Protein AF-C0BZL3-F1 (afdb_monomer_lite)

Foldseek 3Di:
DVPDFDAACDDPRHPPQW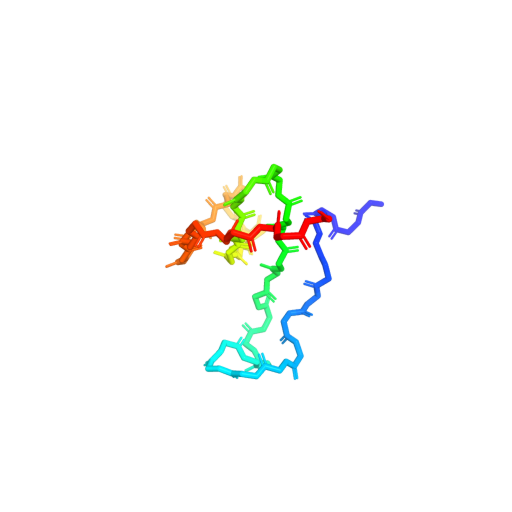GWDDDPQKIWIWHAPPVVRDIGTPDIDRHPPPD

Structure (mmCIF, N/CA/C/O backbone):
data_AF-C0BZL3-F1
#
_entry.id   AF-C0BZL3-F1
#
loop_
_atom_site.group_PDB
_atom_site.id
_atom_site.type_symbol
_atom_site.label_atom_id
_atom_site.label_alt_id
_atom_site.label_comp_id
_atom_site.label_asym_id
_atom_site.label_entity_id
_atom_site.label_seq_id
_atom_site.pdbx_PDB_ins_code
_atom_site.Cartn_x
_atom_site.Cartn_y
_atom_site.Cartn_z
_atom_site.occupancy
_atom_site.B_iso_or_equiv
_atom_site.auth_seq_id
_atom_site.auth_comp_id
_atom_site.auth_asym_id
_atom_site.auth_atom_id
_atom_site.pdbx_PDB_model_num
ATOM 1 N N . MET A 1 1 ? 7.245 13.665 -7.541 1.00 49.06 1 MET A N 1
ATOM 2 C CA . MET A 1 1 ? 6.050 12.919 -7.087 1.00 49.06 1 MET A CA 1
ATOM 3 C C . MET A 1 1 ? 6.390 11.425 -7.085 1.00 49.06 1 MET A C 1
ATOM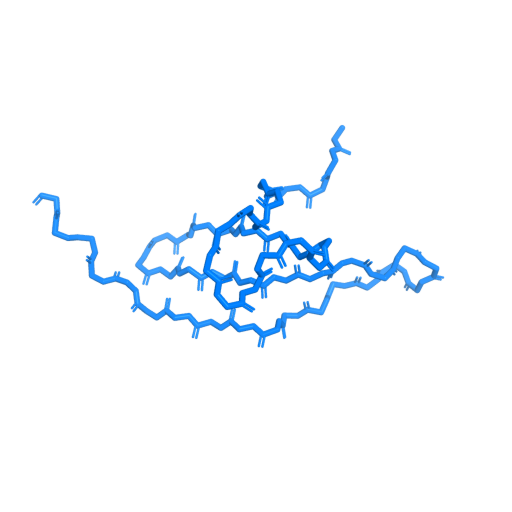 5 O O . MET A 1 1 ? 6.585 10.906 -8.164 1.00 49.06 1 MET A O 1
ATOM 9 N N . PRO A 1 2 ? 6.505 10.745 -5.925 1.00 47.31 2 PRO A N 1
ATOM 10 C CA . PRO A 1 2 ? 6.713 9.288 -5.791 1.00 47.31 2 PRO A CA 1
ATOM 11 C C . PRO A 1 2 ? 5.380 8.546 -5.508 1.00 47.31 2 PRO A C 1
ATOM 13 O O . PRO A 1 2 ? 5.265 7.686 -4.629 1.00 47.31 2 PRO A O 1
ATOM 16 N N . TRP A 1 3 ? 4.347 9.025 -6.209 1.00 54.06 3 TRP A N 1
ATOM 17 C CA . TRP A 1 3 ? 2.976 8.525 -6.401 1.00 54.06 3 TRP A CA 1
ATOM 18 C C . TRP A 1 3 ? 2.177 8.029 -5.166 1.00 54.06 3 TRP A C 1
ATOM 20 O O . TRP A 1 3 ? 1.450 7.041 -5.217 1.00 54.06 3 TRP A O 1
ATOM 30 N N . ARG A 1 4 ? 2.265 8.833 -4.092 1.00 66.44 4 ARG A N 1
ATOM 31 C CA . ARG A 1 4 ? 1.312 9.067 -2.971 1.00 66.44 4 ARG A CA 1
ATOM 32 C C . ARG A 1 4 ? 1.002 7.969 -1.942 1.00 66.44 4 ARG A C 1
ATOM 34 O O . ARG A 1 4 ? -0.135 7.550 -1.771 1.00 66.44 4 ARG A O 1
ATOM 41 N N . GLY A 1 5 ? 1.991 7.709 -1.102 1.00 68.50 5 GLY A N 1
ATOM 42 C CA . GLY A 1 5 ? 1.858 7.009 0.171 1.00 68.50 5 GLY A CA 1
ATOM 43 C C . GLY A 1 5 ? 3.247 6.643 0.672 1.00 68.50 5 GLY A C 1
ATOM 44 O O . GLY A 1 5 ? 4.129 6.383 -0.155 1.00 68.50 5 GLY A O 1
ATOM 45 N N . SER A 1 6 ? 3.477 6.660 1.984 1.00 80.88 6 SER A N 1
ATOM 46 C CA . SER A 1 6 ? 4.728 6.118 2.532 1.00 80.88 6 SER A CA 1
ATOM 47 C C . SER A 1 6 ? 4.765 4.613 2.296 1.00 80.88 6 SER A C 1
ATOM 49 O O . SER A 1 6 ? 3.714 3.972 2.242 1.00 80.88 6 SER A O 1
ATOM 51 N N . GLU A 1 7 ? 5.955 4.037 2.142 1.00 83.50 7 GLU A N 1
ATOM 52 C CA . GLU A 1 7 ? 6.065 2.582 2.165 1.00 83.50 7 GLU A CA 1
ATOM 53 C C . GLU A 1 7 ? 5.577 2.057 3.521 1.00 83.50 7 GLU A C 1
ATOM 55 O O . GLU A 1 7 ? 5.799 2.673 4.570 1.00 83.50 7 GLU A O 1
ATOM 60 N N . VAL A 1 8 ? 4.870 0.932 3.500 1.00 78.94 8 VAL A N 1
ATOM 61 C CA . VAL A 1 8 ? 4.507 0.217 4.714 1.00 78.94 8 VAL A CA 1
ATOM 62 C C . VAL A 1 8 ? 5.787 -0.382 5.286 1.00 78.94 8 VAL A C 1
ATOM 64 O O . VAL A 1 8 ? 6.355 -1.321 4.735 1.00 78.94 8 VAL A O 1
ATOM 67 N N . VAL A 1 9 ? 6.236 0.171 6.408 1.00 82.25 9 VAL A N 1
ATOM 68 C CA . VAL A 1 9 ? 7.466 -0.248 7.101 1.00 82.25 9 VAL A CA 1
ATOM 69 C C . VAL A 1 9 ? 7.193 -1.126 8.327 1.00 82.25 9 VAL A C 1
ATOM 71 O O . VAL A 1 9 ? 8.120 -1.660 8.925 1.00 82.25 9 VAL A O 1
ATOM 74 N N . THR A 1 10 ? 5.926 -1.305 8.713 1.00 74.56 10 THR A N 1
ATOM 75 C CA . THR A 1 10 ? 5.528 -2.060 9.912 1.00 74.56 10 THR A CA 1
ATOM 76 C C . THR A 1 10 ? 4.291 -2.937 9.679 1.00 74.56 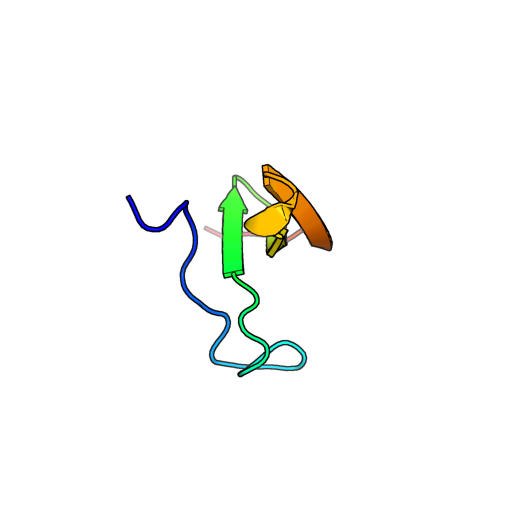10 THR A C 1
ATOM 78 O O . THR A 1 10 ? 3.463 -2.672 8.807 1.00 74.56 10 THR A O 1
ATOM 81 N N . GLY A 1 11 ? 4.164 -4.012 10.467 1.00 78.38 11 GLY A N 1
ATOM 82 C CA . GLY A 1 11 ? 3.027 -4.940 10.422 1.00 78.38 11 GLY A CA 1
ATOM 83 C C . GLY A 1 11 ? 3.087 -5.985 9.299 1.00 78.38 11 GLY A C 1
ATOM 84 O O . GLY A 1 11 ? 4.119 -6.199 8.671 1.00 78.38 11 GLY A O 1
ATOM 85 N N . THR A 1 12 ? 1.960 -6.657 9.041 1.00 81.56 12 THR A N 1
ATOM 86 C CA . THR A 1 12 ? 1.845 -7.800 8.105 1.00 81.56 12 THR A CA 1
ATOM 87 C C . THR A 1 12 ? 2.254 -7.479 6.662 1.00 81.56 12 THR A C 1
ATOM 89 O O . THR A 1 12 ? 2.634 -8.371 5.906 1.00 81.56 12 THR A O 1
ATOM 92 N N . PHE A 1 13 ? 2.185 -6.205 6.278 1.00 82.06 13 PHE A N 1
ATOM 93 C CA . PHE A 1 13 ? 2.454 -5.723 4.924 1.00 82.06 13 PHE A CA 1
ATOM 94 C C . PHE A 1 13 ? 3.813 -5.007 4.792 1.00 82.06 13 PHE A C 1
ATOM 96 O O . PHE A 1 13 ? 4.078 -4.414 3.749 1.00 82.06 13 PHE A O 1
ATOM 103 N N . ALA A 1 14 ? 4.660 -5.059 5.829 1.00 81.88 14 ALA A N 1
ATOM 104 C CA . ALA A 1 14 ? 5.962 -4.396 5.857 1.00 81.88 14 ALA A CA 1
ATOM 105 C C . ALA A 1 14 ? 6.961 -4.957 4.833 1.00 81.88 14 ALA A C 1
ATOM 107 O O . ALA A 1 14 ? 6.963 -6.161 4.572 1.00 81.88 14 ALA A O 1
ATOM 108 N N . ASN A 1 15 ? 7.854 -4.098 4.324 1.00 74.44 15 ASN A N 1
ATOM 109 C CA . ASN A 1 15 ? 9.011 -4.454 3.481 1.00 74.44 15 ASN A CA 1
ATOM 110 C C . ASN A 1 15 ? 8.656 -5.182 2.170 1.00 74.44 15 ASN A C 1
ATOM 112 O O . ASN A 1 15 ? 9.453 -5.954 1.639 1.00 74.44 15 ASN A O 1
ATOM 116 N N . ARG A 1 16 ? 7.439 -4.970 1.654 1.00 82.25 16 ARG A N 1
ATOM 117 C CA . ARG A 1 16 ? 6.964 -5.548 0.383 1.00 82.25 16 ARG A CA 1
ATOM 118 C C . ARG A 1 16 ? 6.876 -4.519 -0.748 1.00 82.25 16 ARG A C 1
ATOM 120 O O . ARG A 1 16 ? 6.306 -4.827 -1.791 1.00 82.25 16 ARG A O 1
ATOM 127 N N . GLY A 1 17 ? 7.358 -3.291 -0.536 1.00 83.19 17 GLY A N 1
ATOM 128 C CA . GLY A 1 17 ? 7.177 -2.189 -1.486 1.00 83.19 17 GLY A CA 1
ATOM 129 C C . GLY A 1 17 ? 5.742 -1.655 -1.554 1.00 83.19 17 GLY A C 1
ATOM 130 O O . GLY A 1 17 ? 5.430 -0.825 -2.407 1.00 83.19 17 GLY A O 1
ATOM 131 N N . TYR A 1 18 ? 4.848 -2.122 -0.675 1.00 91.00 18 TYR A N 1
ATOM 132 C CA . TYR A 1 18 ? 3.476 -1.630 -0.603 1.00 91.00 18 TYR A CA 1
ATOM 133 C C . TYR A 1 18 ? 3.434 -0.248 0.031 1.00 91.00 18 TYR A C 1
ATOM 135 O O . TYR A 1 18 ? 4.195 0.060 0.943 1.00 91.00 18 TYR A O 1
ATOM 143 N N . LYS A 1 19 ? 2.506 0.580 -0.428 1.00 89.50 19 LYS A N 1
ATOM 144 C CA . LYS A 1 19 ? 2.313 1.952 0.029 1.00 89.50 19 LYS A CA 1
ATOM 145 C C . LYS A 1 19 ? 1.029 2.065 0.832 1.00 89.50 19 LYS A C 1
ATOM 147 O O . LYS A 1 19 ? 0.053 1.372 0.547 1.00 89.50 19 LYS A O 1
ATOM 152 N N . ILE A 1 20 ? 1.032 2.957 1.818 1.00 90.31 20 ILE A N 1
ATOM 153 C CA . ILE A 1 20 ? -0.140 3.279 2.633 1.00 90.31 20 ILE A CA 1
ATOM 154 C C . ILE A 1 20 ? -0.721 4.637 2.258 1.00 90.31 20 ILE A C 1
ATOM 156 O O . ILE A 1 20 ? -0.006 5.632 2.126 1.00 90.31 20 ILE A O 1
ATOM 160 N N . LEU A 1 21 ? -2.042 4.677 2.148 1.00 89.06 21 LEU A N 1
ATOM 161 C CA . LEU A 1 21 ? -2.825 5.881 1.944 1.00 89.06 21 LEU A CA 1
ATOM 162 C C . LEU A 1 21 ? -3.956 5.908 2.970 1.00 89.06 21 LEU A C 1
ATOM 164 O O . LEU A 1 21 ? -4.757 4.979 3.044 1.00 89.06 21 LEU A O 1
ATOM 168 N N . ILE A 1 22 ? -4.015 6.973 3.769 1.00 86.81 22 ILE A N 1
ATOM 169 C CA . ILE A 1 22 ? -5.087 7.189 4.742 1.00 86.81 22 ILE A CA 1
ATOM 170 C C . ILE A 1 22 ? -5.987 8.301 4.209 1.00 86.81 22 ILE A C 1
ATOM 172 O O . ILE A 1 22 ? -5.536 9.431 4.023 1.00 86.81 22 ILE A O 1
ATOM 176 N N . ILE A 1 23 ? -7.249 7.975 3.928 1.00 86.75 23 ILE A N 1
ATOM 177 C CA . ILE A 1 23 ? -8.253 8.924 3.430 1.00 86.75 23 ILE A CA 1
ATOM 178 C C . ILE A 1 23 ? -9.533 8.740 4.231 1.00 86.75 23 ILE A C 1
ATOM 180 O O . ILE A 1 23 ? -10.160 7.678 4.183 1.00 86.75 23 ILE A O 1
ATOM 184 N N . LYS A 1 24 ? -9.961 9.804 4.924 1.00 86.94 24 LYS A N 1
ATOM 185 C CA . LYS A 1 24 ? -11.065 9.735 5.895 1.00 86.94 24 LYS A CA 1
ATOM 186 C C . LYS A 1 24 ? -10.811 8.545 6.838 1.00 86.94 24 LYS A C 1
ATOM 188 O O . LYS A 1 24 ? -9.673 8.274 7.199 1.00 86.94 24 LYS A O 1
ATOM 193 N N . ASN A 1 25 ? -11.846 7.784 7.163 1.00 90.62 25 ASN A N 1
ATOM 194 C CA . ASN A 1 25 ? -11.796 6.621 8.041 1.00 90.62 25 ASN A CA 1
ATOM 195 C C . ASN A 1 25 ? -11.326 5.351 7.316 1.00 90.62 25 ASN A C 1
ATOM 197 O O . ASN A 1 25 ? -11.779 4.262 7.645 1.00 90.62 25 ASN A O 1
ATOM 201 N N . HIS A 1 26 ? -10.469 5.460 6.298 1.00 89.25 26 HIS A N 1
ATOM 202 C CA . HIS A 1 26 ? -9.968 4.300 5.565 1.00 89.25 26 HIS A CA 1
ATOM 203 C C . HIS A 1 26 ? -8.449 4.311 5.484 1.00 89.25 26 HIS A C 1
ATOM 205 O O . HIS A 1 26 ? -7.837 5.298 5.078 1.00 89.25 26 HIS A O 1
ATOM 211 N N . LEU A 1 27 ? -7.865 3.168 5.831 1.00 90.38 27 LEU A N 1
ATOM 212 C CA . LEU A 1 27 ? -6.481 2.814 5.576 1.00 90.38 27 LEU A CA 1
ATOM 213 C C . LEU A 1 27 ? -6.452 1.912 4.346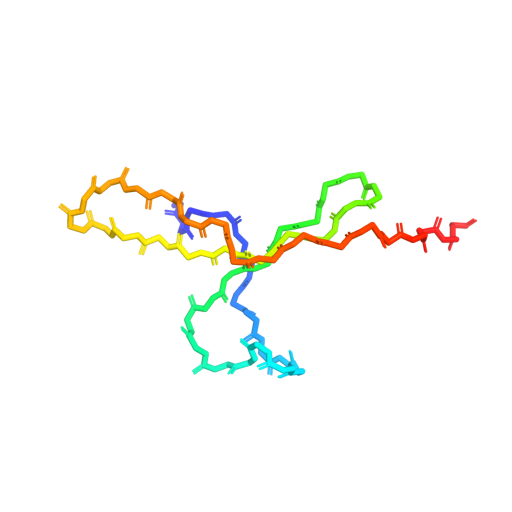 1.00 90.38 27 LEU A C 1
ATOM 215 O O . LEU A 1 27 ? -7.065 0.843 4.337 1.00 90.38 27 LEU A O 1
ATOM 219 N N . ILE A 1 28 ? -5.740 2.348 3.318 1.00 91.62 28 ILE A N 1
ATOM 220 C CA . ILE A 1 28 ? -5.608 1.653 2.042 1.00 91.62 28 ILE A CA 1
ATOM 221 C C . ILE A 1 28 ? -4.144 1.266 1.877 1.00 91.62 28 ILE A C 1
ATOM 223 O O . ILE A 1 28 ? -3.262 2.118 1.973 1.00 91.62 28 ILE A O 1
ATOM 227 N N . ILE A 1 29 ? -3.892 -0.012 1.614 1.00 92.44 29 ILE A N 1
ATOM 228 C CA . ILE A 1 29 ? -2.578 -0.518 1.225 1.00 92.44 29 ILE A CA 1
ATOM 229 C C . ILE A 1 29 ? -2.647 -0.887 -0.246 1.00 92.44 29 ILE A C 1
ATOM 231 O O . ILE A 1 29 ? -3.533 -1.634 -0.669 1.00 92.44 29 ILE A O 1
ATOM 235 N N . TYR A 1 30 ? -1.718 -0.360 -1.027 1.00 92.69 30 TYR A N 1
ATOM 236 C CA . TYR A 1 30 ? -1.711 -0.525 -2.471 1.00 92.69 30 TYR A CA 1
ATOM 237 C C . TYR A 1 30 ? -0.285 -0.668 -3.002 1.00 92.69 30 TYR A C 1
ATOM 239 O O . TYR A 1 30 ? 0.690 -0.385 -2.307 1.00 92.69 30 TYR A O 1
ATOM 247 N N . THR A 1 31 ? -0.158 -1.109 -4.246 1.00 91.06 31 THR A N 1
ATOM 248 C CA . THR A 1 31 ? 1.110 -1.141 -4.979 1.00 91.06 31 THR A CA 1
ATOM 249 C C . THR A 1 31 ? 0.929 -0.569 -6.379 1.00 91.06 31 THR A C 1
ATOM 251 O O . THR A 1 31 ? -0.199 -0.449 -6.864 1.00 91.06 31 THR A O 1
ATOM 254 N N . ILE A 1 32 ? 2.033 -0.188 -7.012 1.00 88.94 32 ILE A N 1
ATOM 255 C CA . ILE A 1 32 ? 2.049 0.385 -8.358 1.00 88.94 32 ILE A CA 1
ATOM 256 C C . ILE A 1 32 ? 2.804 -0.576 -9.262 1.00 88.94 32 ILE A C 1
ATOM 258 O O . ILE A 1 32 ? 3.953 -0.922 -8.989 1.00 88.94 32 ILE A O 1
ATOM 262 N N . LEU A 1 33 ? 2.149 -0.999 -10.335 1.00 89.94 33 LEU A N 1
ATOM 263 C CA . LEU A 1 33 ? 2.769 -1.771 -11.401 1.00 89.94 33 LEU A CA 1
ATOM 264 C C . LEU A 1 33 ? 3.194 -0.787 -12.492 1.00 89.94 33 LEU A C 1
ATOM 266 O O . LEU A 1 33 ? 2.421 -0.501 -13.407 1.00 89.94 33 LEU A O 1
ATOM 270 N N . GLU A 1 34 ? 4.402 -0.236 -12.362 1.00 87.00 34 GLU A N 1
ATOM 271 C CA . GLU A 1 34 ? 4.922 0.825 -13.245 1.00 87.00 34 GLU A CA 1
ATOM 272 C C . GLU A 1 34 ? 4.898 0.407 -14.727 1.00 87.00 34 GLU A C 1
ATOM 274 O O . GLU A 1 34 ? 4.433 1.172 -15.571 1.00 87.00 34 GLU A O 1
ATOM 279 N N . ASP A 1 35 ? 5.261 -0.844 -15.036 1.00 92.25 35 ASP A N 1
ATOM 280 C CA . ASP A 1 35 ? 5.256 -1.387 -16.407 1.00 92.25 35 ASP A CA 1
ATOM 281 C C . ASP A 1 35 ? 3.868 -1.357 -17.065 1.00 92.25 35 ASP A C 1
ATOM 283 O O . ASP A 1 35 ? 3.744 -1.269 -18.287 1.00 92.25 35 ASP A O 1
ATOM 287 N N . ARG A 1 36 ? 2.811 -1.429 -16.249 1.00 93.06 36 ARG A N 1
ATOM 288 C CA . ARG A 1 36 ? 1.411 -1.438 -16.696 1.00 93.06 36 ARG A CA 1
ATOM 289 C C . ARG A 1 36 ? 0.712 -0.102 -16.489 1.00 93.06 36 ARG A C 1
ATOM 291 O O . ARG A 1 36 ? -0.394 0.078 -16.986 1.00 93.06 36 ARG A O 1
ATOM 298 N N . LYS A 1 37 ? 1.345 0.836 -15.777 1.00 89.06 37 LYS A N 1
ATOM 299 C CA . LYS A 1 37 ? 0.733 2.093 -15.318 1.00 89.06 37 LYS A CA 1
ATOM 300 C C . LYS A 1 37 ? -0.550 1.851 -14.508 1.00 89.06 37 LYS A C 1
ATOM 302 O O . LYS A 1 37 ? -1.519 2.599 -14.624 1.00 89.06 37 LYS A O 1
ATOM 307 N N . GLU A 1 38 ? -0.549 0.805 -13.680 1.00 91.06 38 GLU A N 1
ATOM 308 C CA . GLU A 1 38 ? -1.703 0.376 -12.881 1.00 91.06 38 GLU A CA 1
ATOM 309 C C . GLU A 1 38 ? -1.457 0.538 -11.377 1.00 91.06 38 GLU A C 1
ATOM 311 O O . GLU A 1 38 ? -0.337 0.3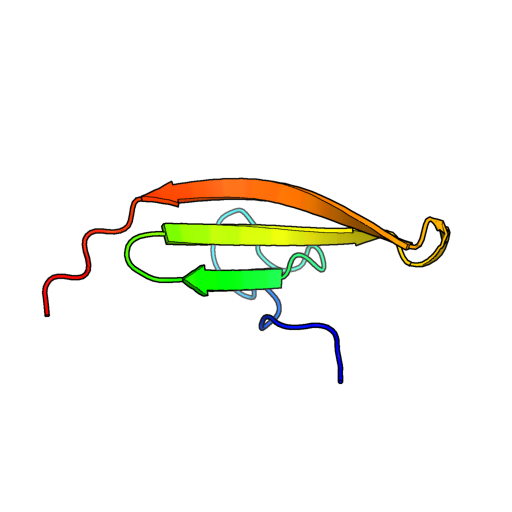83 -10.884 1.00 91.06 38 GLU A O 1
ATOM 316 N N . VAL A 1 39 ? -2.538 0.789 -10.635 1.00 90.88 39 VAL A N 1
ATOM 317 C CA . VAL A 1 39 ? -2.555 0.783 -9.168 1.00 90.88 39 VAL A CA 1
ATOM 318 C C . VAL A 1 39 ? -3.384 -0.401 -8.696 1.00 90.88 39 VAL A C 1
ATOM 320 O O . VAL A 1 39 ? -4.574 -0.488 -8.995 1.00 90.88 39 VAL A O 1
ATOM 323 N N . VAL A 1 40 ? -2.769 -1.293 -7.923 1.00 92.19 40 VAL A N 1
ATOM 324 C CA . VAL A 1 40 ? -3.444 -2.463 -7.355 1.00 92.19 40 VAL A CA 1
ATOM 325 C C . VAL A 1 40 ? -3.667 -2.231 -5.872 1.00 92.19 40 VAL A C 1
ATOM 327 O O . VAL A 1 40 ? -2.717 -2.088 -5.100 1.00 92.19 40 VAL A O 1
ATOM 330 N N . VAL A 1 41 ? -4.931 -2.209 -5.462 1.00 93.12 41 VAL A N 1
ATOM 331 C CA . VAL A 1 41 ? -5.297 -2.137 -4.048 1.00 93.12 41 VAL A CA 1
ATOM 332 C C . VAL A 1 41 ? -5.218 -3.536 -3.450 1.00 93.12 41 VAL A C 1
ATOM 334 O O . VAL A 1 41 ? -5.913 -4.447 -3.888 1.00 93.12 41 VAL A O 1
ATOM 337 N N . ILE A 1 42 ? -4.360 -3.697 -2.447 1.00 93.88 42 ILE A N 1
ATOM 338 C CA . ILE A 1 42 ? -4.114 -4.976 -1.774 1.00 93.88 42 ILE A CA 1
ATOM 339 C C . ILE A 1 42 ? -5.077 -5.153 -0.605 1.00 93.88 42 ILE A C 1
ATOM 341 O O . ILE A 1 42 ? -5.563 -6.251 -0.344 1.00 93.88 42 ILE A O 1
ATOM 345 N N . TYR A 1 43 ? -5.329 -4.069 0.126 1.00 93.12 43 TYR A N 1
ATOM 346 C CA . TYR A 1 43 ? -6.095 -4.128 1.357 1.00 93.12 43 TYR A CA 1
ATOM 347 C C . TYR A 1 43 ? -6.757 -2.789 1.661 1.00 93.12 43 TYR A C 1
ATOM 349 O O . TYR A 1 43 ? -6.155 -1.729 1.482 1.00 93.12 43 TYR A O 1
ATOM 357 N N . ILE A 1 44 ? -7.988 -2.849 2.161 1.00 92.81 44 ILE A N 1
ATOM 358 C CA . ILE A 1 44 ? -8.723 -1.694 2.669 1.00 92.81 44 ILE A CA 1
ATOM 359 C C . ILE A 1 44 ? -9.234 -2.050 4.056 1.00 92.81 44 ILE A C 1
ATOM 361 O O . ILE A 1 44 ? -9.866 -3.089 4.252 1.00 92.81 44 ILE A O 1
ATOM 365 N N . LYS A 1 45 ? -8.993 -1.161 5.013 1.00 91.25 45 LYS A N 1
ATOM 366 C CA . LYS A 1 45 ? -9.536 -1.253 6.363 1.00 91.25 45 LYS A CA 1
ATOM 367 C C . LYS A 1 45 ? -10.234 0.037 6.721 1.00 91.25 45 LYS A C 1
ATOM 369 O O . LYS A 1 45 ? -9.648 1.109 6.598 1.00 91.25 45 LYS A O 1
ATOM 374 N N . ASN A 1 46 ? -11.458 -0.074 7.223 1.00 91.62 46 ASN A N 1
ATOM 375 C CA . ASN A 1 46 ? -12.070 1.040 7.922 1.00 91.62 46 ASN A CA 1
ATOM 376 C C . ASN A 1 46 ? -11.353 1.228 9.268 1.00 91.62 46 ASN A C 1
ATOM 378 O O . ASN A 1 46 ? -11.201 0.279 10.042 1.00 91.62 46 ASN A O 1
ATOM 382 N N . ILE A 1 47 ? -10.852 2.430 9.507 1.00 88.38 47 ILE A N 1
ATOM 383 C CA . ILE A 1 47 ? -10.215 2.824 10.754 1.00 88.38 47 ILE A CA 1
ATOM 384 C C . ILE A 1 47 ? -11.120 3.835 11.452 1.00 88.38 47 ILE A C 1
ATOM 386 O O . ILE A 1 47 ? -11.418 4.902 10.917 1.00 88.38 47 ILE A O 1
ATOM 390 N N . ASN A 1 48 ? -11.542 3.517 12.673 1.00 81.25 48 ASN A N 1
ATOM 391 C CA . ASN A 1 48 ? -12.139 4.523 13.539 1.00 81.25 48 ASN A CA 1
ATOM 392 C C . ASN A 1 48 ? -11.026 5.451 14.013 1.00 81.25 48 ASN A C 1
ATOM 394 O O . ASN A 1 48 ? -10.230 5.096 14.881 1.00 81.25 48 ASN A O 1
ATOM 398 N N . MET A 1 49 ? -10.962 6.635 13.411 1.00 66.12 49 MET A N 1
ATOM 399 C CA . MET A 1 49 ? -10.209 7.746 13.971 1.00 66.12 49 MET A CA 1
ATOM 400 C C . MET A 1 49 ? -11.052 8.311 15.111 1.00 66.12 49 MET A C 1
ATOM 402 O O . MET A 1 49 ? -11.936 9.130 14.877 1.00 66.12 49 MET A O 1
ATOM 406 N N . ASN A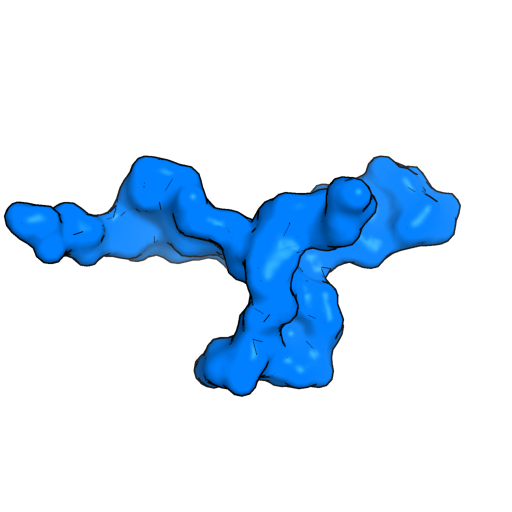 1 50 ? -10.831 7.812 16.328 1.00 57.88 50 ASN A N 1
ATOM 407 C CA . ASN A 1 50 ? -11.245 8.540 17.522 1.00 57.88 50 ASN A CA 1
ATOM 408 C C . ASN A 1 50 ? -10.339 9.770 17.596 1.00 57.88 50 ASN A C 1
ATOM 410 O O . ASN A 1 50 ? -9.176 9.649 17.981 1.00 57.88 50 ASN A O 1
ATOM 414 N N . ILE A 1 51 ? -10.852 10.898 17.108 1.00 58.34 51 ILE A N 1
ATOM 415 C CA . ILE A 1 51 ? -10.262 12.225 17.297 1.00 58.34 51 ILE A CA 1
ATOM 416 C C . ILE A 1 51 ? -10.745 12.751 18.643 1.00 58.34 51 ILE A C 1
ATOM 418 O O . ILE A 1 51 ? -11.964 12.609 18.897 1.00 58.34 51 ILE A O 1
#

Organism: NCBI:txid553973

Secondary structure (DSSP, 8-state):
---S-EE--SSTTTTSS-EEEEETTEEEEEEEEGGGTEEEEEEEEE-----

Sequence (51 aa):
MPWRGSEVVTGTFANRGYKILIIKNHLIIYTILEDRKEVVVIYIKNINMNI

pLDDT: mean 82.94, std 11.97, range [47.31, 93.88]

Radius of gyration: 11.54 Å; chains: 1; bounding box: 21×21×34 Å